Protein AF-A0A662USF0-F1 (afdb_monomer_lite)

Foldseek 3Di:
DPPPPVPDPVLVVVLVVLLVVLLVVVVVVVPPDQQDLVNLLVLLVLLLVLLVVCVVCVVPDNSNSPSSSSNVNSVVSNLSNVLVVVCVVVVNPPSVVSVVVVVVVVVVVVVVLVVCCVVPNDVVVSVVSVVVSVVSVVVSVVD

Radius of gyration: 16.31 Å; chains: 1; bounding box: 42×26×44 Å

pLDDT: mean 80.82, std 11.86, range [32.41, 93.75]

Sequence (143 aa):
MMNNVRLGMETIMWIYGLAKLVTTLLLSSVFAGTPSKGYFGLALAIRLLSSMALYTFFDQAFLPVLLLALTLYSNTLVDIALYNLYIEVTYGYGAGYYSLVNEFSGFMGSLTSGLIYLFFGVPAILVLIVLSTMVFVLLAKNL

Structure (mmCIF, N/CA/C/O backbone):
data_AF-A0A662USF0-F1
#
_entry.id   AF-A0A662USF0-F1
#
loop_
_atom_site.group_PDB
_atom_site.id
_atom_site.type_symbol
_atom_site.label_atom_id
_atom_site.label_alt_id
_atom_site.label_comp_id
_atom_site.label_asym_id
_atom_site.label_entity_id
_atom_site.label_seq_id
_atom_site.pdbx_PDB_ins_code
_atom_site.Cartn_x
_atom_site.Cartn_y
_atom_site.Cartn_z
_atom_site.occupancy
_atom_site.B_iso_or_equiv
_atom_site.auth_seq_id
_atom_site.auth_comp_id
_atom_site.auth_asym_id
_atom_site.auth_atom_id
_atom_site.pdbx_PDB_model_num
ATOM 1 N N . MET A 1 1 ? 13.368 -14.291 -21.159 1.00 32.41 1 MET A N 1
ATOM 2 C CA . MET A 1 1 ? 14.118 -13.046 -21.420 1.00 32.41 1 MET A CA 1
ATOM 3 C C . MET A 1 1 ? 13.336 -11.909 -20.787 1.00 32.41 1 MET A C 1
ATOM 5 O O . MET A 1 1 ? 12.306 -11.545 -21.332 1.00 32.41 1 MET A O 1
ATOM 9 N N . MET A 1 2 ? 13.743 -11.418 -19.611 1.00 35.66 2 MET A N 1
ATOM 10 C CA . MET A 1 2 ? 13.238 -10.130 -19.121 1.00 35.66 2 MET A CA 1
ATOM 11 C C . MET A 1 2 ? 13.931 -9.064 -19.962 1.00 35.66 2 MET A C 1
ATOM 13 O O . MET A 1 2 ? 15.151 -8.912 -19.875 1.00 35.66 2 MET A O 1
ATOM 17 N N . ASN A 1 3 ? 13.181 -8.403 -20.841 1.00 36.50 3 ASN A N 1
ATOM 18 C CA . ASN A 1 3 ? 13.674 -7.192 -21.474 1.00 36.50 3 ASN A CA 1
ATOM 19 C C . ASN A 1 3 ? 13.889 -6.188 -20.346 1.00 36.50 3 ASN A C 1
ATOM 21 O O . ASN A 1 3 ? 12.949 -5.795 -19.670 1.00 36.50 3 ASN A O 1
ATOM 25 N N . ASN A 1 4 ? 15.140 -5.801 -20.111 1.00 42.66 4 ASN A N 1
ATOM 26 C CA . ASN A 1 4 ? 15.448 -4.675 -19.245 1.00 42.66 4 ASN A CA 1
ATOM 27 C C . ASN A 1 4 ? 15.007 -3.399 -19.970 1.00 42.66 4 ASN A C 1
ATOM 29 O O . ASN A 1 4 ? 15.840 -2.669 -20.511 1.00 42.66 4 ASN A O 1
ATOM 33 N N . VAL A 1 5 ? 13.700 -3.133 -20.016 1.00 49.25 5 VAL A N 1
ATOM 34 C CA . VAL A 1 5 ? 13.204 -1.804 -20.346 1.00 49.25 5 VAL A CA 1
ATOM 35 C C . VAL A 1 5 ? 13.601 -0.931 -19.163 1.00 49.25 5 VAL A C 1
ATOM 37 O O . VAL A 1 5 ? 12.940 -0.886 -18.129 1.00 49.25 5 VAL A O 1
ATOM 40 N N . ARG A 1 6 ? 14.755 -0.268 -19.279 1.00 58.72 6 ARG A N 1
ATOM 41 C CA . ARG A 1 6 ? 15.126 0.817 -18.371 1.00 58.72 6 ARG A CA 1
ATOM 42 C C . ARG A 1 6 ? 14.172 1.973 -18.656 1.00 58.72 6 ARG A C 1
ATOM 44 O O . ARG A 1 6 ? 14.498 2.860 -19.439 1.00 58.72 6 ARG A O 1
ATOM 51 N N . LEU A 1 7 ? 12.972 1.919 -18.079 1.00 67.56 7 LEU A N 1
ATOM 52 C CA . LEU A 1 7 ? 12.064 3.057 -18.079 1.00 67.56 7 LEU A CA 1
ATOM 53 C C . LEU A 1 7 ? 12.814 4.253 -17.491 1.00 67.56 7 LEU A C 1
ATOM 55 O O . LEU A 1 7 ? 13.491 4.134 -16.466 1.00 67.56 7 LEU A O 1
ATOM 59 N N . GLY A 1 8 ? 12.719 5.396 -18.165 1.00 75.50 8 GLY A N 1
ATOM 60 C CA . GLY A 1 8 ? 13.284 6.634 -17.650 1.00 75.50 8 GLY A CA 1
ATOM 61 C C . GLY A 1 8 ? 12.657 6.982 -16.300 1.00 75.50 8 GLY A C 1
ATOM 62 O O . GLY A 1 8 ? 11.481 6.701 -16.061 1.00 75.50 8 GLY A O 1
ATOM 63 N N . MET A 1 9 ? 13.436 7.629 -15.429 1.00 77.19 9 MET A N 1
ATOM 64 C CA . MET A 1 9 ? 12.971 8.137 -14.129 1.00 77.19 9 ME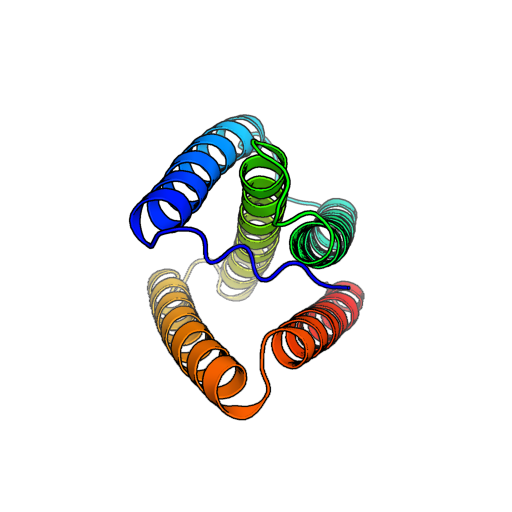T A CA 1
ATOM 65 C C . MET A 1 9 ? 11.659 8.928 -14.272 1.00 77.19 9 MET A C 1
ATOM 67 O O . MET A 1 9 ? 10.739 8.765 -13.477 1.00 77.19 9 MET A O 1
ATOM 71 N N . GLU A 1 10 ? 11.550 9.737 -15.328 1.00 82.94 10 GLU A N 1
ATOM 72 C CA . GLU A 1 10 ? 10.351 10.511 -15.657 1.00 82.94 10 GLU A 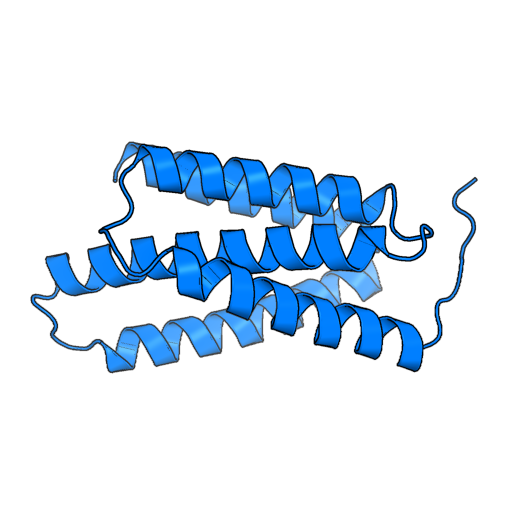CA 1
ATOM 73 C C . GLU A 1 10 ? 9.122 9.623 -15.871 1.00 82.94 10 GLU A C 1
ATOM 75 O O . GLU A 1 10 ? 8.072 9.874 -15.286 1.00 82.94 10 GLU A O 1
ATOM 80 N N . THR A 1 11 ? 9.244 8.548 -16.654 1.00 82.94 11 THR A N 1
ATOM 81 C CA . THR A 1 11 ? 8.141 7.610 -16.907 1.00 82.94 11 THR A CA 1
ATOM 82 C C . THR A 1 11 ? 7.690 6.921 -15.622 1.00 82.94 11 THR A C 1
ATOM 84 O O . THR A 1 11 ? 6.491 6.784 -15.389 1.00 82.94 11 THR A O 1
ATOM 87 N N . ILE A 1 12 ? 8.630 6.539 -14.753 1.00 82.31 12 ILE A N 1
ATOM 88 C CA . ILE A 1 12 ? 8.319 5.930 -13.452 1.00 82.31 12 ILE A CA 1
ATOM 89 C C . ILE A 1 12 ? 7.555 6.921 -12.564 1.00 82.31 12 ILE A C 1
ATOM 91 O O . ILE A 1 12 ? 6.546 6.556 -11.957 1.00 82.31 12 ILE A O 1
ATOM 95 N N . MET A 1 13 ? 7.991 8.184 -12.521 1.00 85.00 13 MET A N 1
ATOM 96 C CA . MET A 1 13 ? 7.302 9.237 -11.769 1.00 85.00 13 MET A CA 1
ATOM 97 C C . MET A 1 13 ? 5.891 9.499 -12.308 1.00 85.00 13 MET A C 1
ATOM 99 O O . MET A 1 13 ? 4.960 9.645 -11.516 1.00 85.00 13 MET A O 1
ATOM 103 N N . TRP A 1 14 ? 5.706 9.485 -13.630 1.00 89.19 14 TRP A N 1
ATOM 104 C CA . TRP A 1 14 ? 4.387 9.597 -14.255 1.00 89.19 14 TRP A CA 1
ATOM 105 C C . TRP A 1 14 ? 3.469 8.431 -13.899 1.00 89.19 14 TRP A C 1
ATOM 107 O O . TRP A 1 14 ? 2.327 8.661 -13.499 1.00 89.19 14 TRP A O 1
ATOM 117 N N . ILE A 1 15 ? 3.964 7.192 -13.991 1.00 88.88 15 ILE A N 1
ATOM 118 C CA . ILE A 1 15 ? 3.197 5.997 -13.618 1.00 88.88 15 ILE A CA 1
ATOM 119 C C . ILE A 1 15 ? 2.744 6.100 -12.160 1.00 88.88 15 ILE A C 1
ATOM 121 O O . ILE A 1 15 ? 1.569 5.892 -11.861 1.00 88.88 15 ILE A O 1
ATOM 125 N N . TYR A 1 16 ? 3.656 6.475 -11.263 1.00 88.69 16 TYR A N 1
ATOM 126 C CA . TYR A 1 16 ? 3.361 6.637 -9.843 1.00 88.69 16 TYR A CA 1
ATOM 127 C C . TYR A 1 16 ? 2.343 7.757 -9.574 1.00 88.69 16 TYR A C 1
ATOM 129 O O . TYR A 1 16 ? 1.394 7.560 -8.813 1.00 88.69 16 TYR A O 1
ATOM 137 N N . GLY A 1 17 ? 2.507 8.919 -10.213 1.00 89.81 17 GLY A N 1
ATOM 138 C CA . GLY A 1 17 ? 1.598 10.057 -10.071 1.00 89.81 17 GLY A CA 1
ATOM 139 C C . GLY A 1 17 ? 0.182 9.749 -10.561 1.00 89.81 17 GLY A C 1
ATOM 140 O O . GLY A 1 17 ? -0.787 9.992 -9.842 1.00 89.81 17 GLY A O 1
ATOM 141 N N . LEU A 1 18 ? 0.055 9.148 -11.748 1.00 93.38 18 LEU A N 1
ATOM 142 C CA . LEU A 1 18 ? -1.238 8.734 -12.298 1.00 93.38 18 LEU A CA 1
ATOM 143 C C . LEU A 1 18 ? -1.889 7.641 -11.450 1.00 93.38 18 LEU A C 1
ATOM 145 O O . LEU A 1 18 ? -3.089 7.707 -11.193 1.00 93.38 18 LEU A O 1
ATOM 149 N N . ALA A 1 19 ? -1.109 6.672 -10.965 1.00 92.69 19 ALA A N 1
ATOM 150 C CA . ALA A 1 19 ? -1.626 5.623 -10.097 1.00 92.69 19 ALA A CA 1
ATOM 151 C C . ALA A 1 19 ? -2.225 6.211 -8.815 1.00 92.69 19 ALA A C 1
ATOM 153 O O . ALA A 1 19 ? -3.331 5.834 -8.442 1.00 92.69 19 ALA A O 1
ATOM 154 N N . LYS A 1 20 ? -1.556 7.192 -8.189 1.00 91.94 20 LYS A N 1
ATOM 155 C CA . LYS A 1 20 ? -2.103 7.909 -7.027 1.00 91.94 20 LYS A CA 1
ATOM 156 C C . LYS A 1 20 ? -3.427 8.601 -7.332 1.00 91.94 20 LYS A C 1
ATOM 158 O O . LYS A 1 20 ? -4.356 8.467 -6.542 1.00 91.94 20 LYS A O 1
ATOM 163 N N . LEU A 1 21 ? -3.532 9.301 -8.463 1.00 93.75 21 LEU A N 1
ATOM 164 C CA . LEU A 1 21 ? -4.783 9.953 -8.867 1.00 93.75 21 LEU A CA 1
ATOM 165 C C . LEU A 1 21 ? -5.917 8.936 -9.026 1.00 93.75 21 LEU A C 1
ATOM 167 O O . LEU A 1 21 ? -7.002 9.135 -8.483 1.00 93.75 21 LEU A O 1
ATOM 171 N N . VAL A 1 22 ? -5.654 7.822 -9.714 1.00 92.94 22 VAL A N 1
ATOM 172 C CA . VAL A 1 22 ? -6.631 6.737 -9.874 1.00 92.94 22 VAL A CA 1
ATOM 173 C C . VAL A 1 22 ? -7.021 6.158 -8.513 1.00 92.94 22 VAL A C 1
ATOM 175 O O . VAL A 1 22 ? -8.205 5.988 -8.249 1.00 92.94 22 VAL A O 1
ATOM 178 N N . THR A 1 23 ? -6.066 5.919 -7.612 1.00 91.75 23 THR A N 1
ATOM 179 C CA . THR A 1 23 ? -6.354 5.452 -6.249 1.00 91.75 23 THR A CA 1
ATOM 180 C C . THR A 1 23 ? -7.256 6.418 -5.486 1.00 91.75 23 THR A C 1
ATOM 182 O O . THR A 1 23 ? -8.225 5.975 -4.876 1.00 91.75 23 THR A O 1
ATOM 185 N N . THR A 1 24 ? -6.993 7.726 -5.533 1.00 89.00 24 THR A N 1
ATOM 186 C CA . THR A 1 24 ? -7.846 8.733 -4.882 1.00 89.00 24 THR A CA 1
ATOM 187 C C . THR A 1 24 ? -9.270 8.716 -5.442 1.00 89.00 24 THR A C 1
ATOM 189 O O . THR A 1 24 ? -10.228 8.790 -4.673 1.00 89.00 24 THR A O 1
ATOM 192 N N . LEU A 1 25 ? -9.423 8.560 -6.761 1.00 90.12 25 LEU A N 1
ATOM 193 C CA . LEU A 1 25 ? -10.732 8.419 -7.405 1.00 90.12 25 LEU A CA 1
ATOM 194 C C . LEU A 1 25 ? -11.448 7.124 -7.002 1.00 90.12 25 LEU A C 1
ATOM 196 O O . LEU A 1 25 ? -12.656 7.137 -6.803 1.00 90.12 25 LEU A O 1
ATOM 200 N N . LEU A 1 26 ? -10.726 6.012 -6.851 1.00 87.38 26 LEU A N 1
ATOM 201 C CA . LEU A 1 26 ? -11.311 4.761 -6.366 1.00 87.3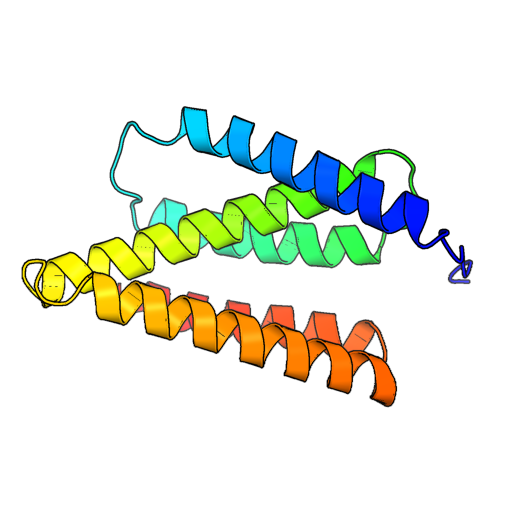8 26 LEU A CA 1
ATOM 202 C C . LEU A 1 26 ? -11.778 4.904 -4.912 1.00 87.38 26 LEU A C 1
ATOM 204 O O . LEU A 1 26 ? -12.889 4.497 -4.581 1.00 87.38 26 LEU A O 1
ATOM 208 N N . LEU A 1 27 ? -10.970 5.529 -4.053 1.00 85.25 27 LEU A N 1
ATOM 209 C CA . LEU A 1 27 ? -11.293 5.721 -2.636 1.00 85.25 27 LEU A CA 1
ATOM 210 C C . LEU A 1 27 ? -12.498 6.637 -2.409 1.00 85.25 27 LEU A C 1
ATOM 212 O O . LEU A 1 27 ? -13.251 6.403 -1.467 1.00 85.25 27 LEU A O 1
ATOM 216 N N . SER A 1 28 ? -12.728 7.637 -3.267 1.00 80.19 28 SER A N 1
ATOM 217 C CA . SER A 1 28 ? -13.890 8.529 -3.130 1.00 80.19 28 SER A CA 1
ATOM 218 C C . SER A 1 28 ? -15.228 7.780 -3.212 1.00 80.19 28 SER A C 1
ATOM 220 O O . SER A 1 28 ? -16.205 8.207 -2.602 1.00 80.19 28 SER A O 1
ATOM 222 N N . SER A 1 29 ? -15.259 6.624 -3.886 1.00 71.62 29 SER A N 1
ATOM 223 C CA . SER A 1 29 ? -16.445 5.767 -3.993 1.00 71.62 29 SER A CA 1
ATOM 224 C C . SER A 1 29 ? -16.708 4.875 -2.767 1.00 71.62 29 SER A C 1
ATOM 226 O O . SER A 1 29 ? -17.793 4.311 -2.646 1.00 71.62 29 SER A O 1
ATOM 228 N N . VAL A 1 30 ? -15.748 4.751 -1.841 1.00 67.62 30 VAL A N 1
ATOM 229 C CA . VAL A 1 30 ? -15.789 3.790 -0.717 1.00 67.62 30 VAL A CA 1
ATOM 230 C C . VAL A 1 30 ? -16.309 4.408 0.588 1.00 67.62 30 VAL A C 1
ATOM 232 O O . VAL A 1 30 ? -16.663 3.683 1.513 1.00 67.62 30 VAL A O 1
ATOM 235 N N . PHE A 1 31 ? -16.434 5.736 0.671 1.00 56.66 31 PHE A N 1
ATOM 236 C CA . PHE A 1 31 ? -16.749 6.481 1.903 1.00 56.66 31 PHE A CA 1
ATOM 237 C C . PHE A 1 31 ? -18.150 6.249 2.521 1.00 56.66 31 PHE A C 1
ATOM 239 O O . PHE A 1 31 ? -18.553 6.991 3.413 1.00 56.66 31 PHE A O 1
ATOM 246 N N . ALA A 1 32 ? -18.896 5.221 2.108 1.00 49.94 32 ALA A N 1
ATOM 247 C CA . ALA A 1 32 ? -20.253 4.952 2.586 1.00 49.94 32 ALA A CA 1
ATOM 248 C C . ALA A 1 32 ? -20.379 3.834 3.647 1.00 49.94 32 ALA A C 1
ATOM 250 O O . ALA A 1 32 ? -21.489 3.598 4.120 1.00 49.94 32 ALA A O 1
ATOM 251 N N . GLY A 1 33 ? -19.305 3.144 4.059 1.00 53.50 33 GLY A N 1
ATOM 252 C CA . GLY A 1 33 ? -19.442 2.074 5.060 1.00 53.50 33 GLY A CA 1
ATOM 253 C C . GLY A 1 33 ? -18.150 1.601 5.724 1.00 53.50 33 GLY A C 1
ATOM 254 O O . GLY A 1 33 ? -17.065 1.683 5.153 1.00 53.50 33 GLY A O 1
ATOM 255 N N . THR A 1 34 ? -18.281 1.084 6.947 1.00 57.50 34 THR A N 1
ATOM 256 C CA . THR A 1 34 ? -17.206 0.429 7.700 1.00 57.50 34 THR A CA 1
ATOM 257 C C . THR A 1 34 ? -16.759 -0.855 6.983 1.00 57.50 34 THR A C 1
ATOM 259 O O . THR A 1 34 ? -17.601 -1.700 6.664 1.00 57.50 34 THR A O 1
ATOM 262 N N . PRO A 1 35 ? -15.454 -1.040 6.708 1.00 61.44 35 PRO A N 1
ATOM 263 C CA . PRO A 1 35 ? -14.971 -2.221 6.001 1.00 61.44 35 PRO A CA 1
ATOM 264 C C . PRO A 1 35 ? -15.204 -3.489 6.837 1.00 61.44 35 PRO A C 1
ATOM 266 O O . PRO A 1 35 ? -14.680 -3.625 7.939 1.00 61.44 35 PRO A O 1
ATOM 269 N N . SER A 1 36 ? -15.995 -4.429 6.310 1.00 66.88 36 SER A N 1
ATOM 270 C CA . SER A 1 36 ? -16.223 -5.734 6.948 1.00 66.88 36 SER A CA 1
ATOM 271 C C . SER A 1 36 ? -15.006 -6.661 6.792 1.00 66.88 36 SER A C 1
ATOM 273 O O . SER A 1 36 ? -14.166 -6.457 5.912 1.00 66.88 36 SER A O 1
ATOM 275 N N . LYS A 1 37 ? -14.928 -7.743 7.586 1.00 68.00 37 LYS A N 1
ATOM 276 C CA . LYS A 1 37 ? -13.851 -8.759 7.495 1.00 68.00 37 LYS A CA 1
ATOM 277 C C . LYS A 1 37 ? -13.634 -9.286 6.068 1.00 68.00 37 LYS A C 1
ATOM 279 O O . LYS A 1 37 ? -12.503 -9.542 5.657 1.00 68.00 37 LYS A O 1
ATOM 284 N N . GLY A 1 38 ? -14.713 -9.404 5.288 1.00 69.88 38 GLY A N 1
ATOM 285 C CA . GLY A 1 38 ? -14.657 -9.814 3.883 1.00 69.88 38 GLY A CA 1
ATOM 286 C C . GLY A 1 38 ? -13.939 -8.799 2.988 1.00 69.88 38 GLY A C 1
ATOM 287 O O . GLY A 1 38 ? -13.143 -9.196 2.139 1.00 69.88 38 GLY A O 1
ATOM 288 N N . TYR A 1 39 ? -14.144 -7.497 3.218 1.00 75.44 39 TYR A N 1
ATOM 289 C CA . TYR A 1 39 ? -13.431 -6.436 2.497 1.00 75.44 39 TYR A CA 1
ATOM 290 C C . TYR A 1 39 ? -11.937 -6.434 2.818 1.00 75.44 39 TYR A C 1
ATOM 292 O O . TYR A 1 39 ? -11.130 -6.212 1.919 1.00 75.44 39 TYR A O 1
ATOM 300 N N . PHE A 1 40 ? -11.558 -6.741 4.062 1.00 78.06 40 PHE A N 1
ATOM 301 C CA . PHE A 1 40 ? -10.152 -6.856 4.449 1.00 78.06 40 PHE A CA 1
ATOM 302 C C . PHE A 1 40 ? -9.451 -8.011 3.718 1.00 78.06 40 PHE A C 1
ATOM 304 O O . PHE A 1 40 ? -8.401 -7.818 3.107 1.00 78.06 40 PHE A O 1
ATOM 311 N N . GLY A 1 41 ? -10.064 -9.201 3.702 1.00 80.06 41 GLY A N 1
ATOM 312 C CA . GLY A 1 41 ? -9.535 -10.353 2.966 1.00 80.06 41 GLY A CA 1
ATOM 313 C C . GLY A 1 41 ? -9.426 -10.102 1.457 1.00 80.06 41 GLY A C 1
ATOM 314 O O . GLY A 1 41 ? -8.407 -10.427 0.847 1.00 80.06 41 GLY A O 1
ATOM 315 N N . LEU A 1 42 ? -10.440 -9.464 0.861 1.00 82.50 42 LEU A N 1
ATOM 316 C CA . LEU A 1 42 ? -10.417 -9.069 -0.550 1.00 82.50 42 LEU A CA 1
ATOM 317 C C . LEU A 1 42 ? -9.328 -8.032 -0.844 1.00 82.50 42 LEU A C 1
ATOM 319 O O . LEU A 1 42 ? -8.630 -8.169 -1.846 1.00 82.50 42 LEU A O 1
ATOM 323 N N . ALA A 1 43 ? -9.132 -7.037 0.024 1.00 85.88 43 ALA A N 1
ATOM 324 C CA . ALA A 1 43 ? -8.065 -6.052 -0.133 1.00 85.88 43 ALA A CA 1
ATOM 325 C C . ALA A 1 43 ? -6.684 -6.726 -0.130 1.00 85.88 43 ALA A C 1
ATOM 327 O O . ALA A 1 43 ? -5.871 -6.458 -1.012 1.00 85.88 43 ALA A O 1
ATOM 328 N N . LEU A 1 44 ? -6.437 -7.667 0.785 1.00 86.38 44 LEU A N 1
ATOM 329 C CA . LEU A 1 44 ? -5.182 -8.426 0.819 1.00 86.38 44 LEU A CA 1
ATOM 330 C C . LEU A 1 44 ? -4.969 -9.276 -0.441 1.00 86.38 44 LEU A C 1
ATOM 332 O O . LEU A 1 44 ? -3.856 -9.324 -0.967 1.00 86.38 44 LEU A O 1
ATOM 336 N N . ALA A 1 45 ? -6.024 -9.913 -0.954 1.00 86.69 45 ALA A N 1
ATOM 337 C CA . ALA A 1 45 ? -5.952 -10.674 -2.198 1.00 86.69 45 ALA A CA 1
ATOM 338 C C . ALA A 1 45 ? -5.645 -9.768 -3.402 1.00 86.69 45 ALA A C 1
ATOM 340 O O . ALA A 1 45 ? -4.749 -10.079 -4.187 1.00 86.69 45 ALA A O 1
ATOM 341 N N . ILE A 1 46 ? -6.338 -8.627 -3.516 1.00 89.88 46 ILE A N 1
ATOM 342 C CA . ILE A 1 46 ? -6.106 -7.634 -4.573 1.00 89.88 46 ILE A CA 1
ATOM 343 C C . ILE A 1 46 ? -4.665 -7.141 -4.516 1.00 89.88 46 ILE A C 1
ATOM 345 O O . ILE A 1 46 ? -3.993 -7.192 -5.539 1.00 89.88 46 ILE A O 1
ATOM 349 N N . ARG A 1 47 ? -4.171 -6.758 -3.330 1.00 88.56 47 ARG A N 1
ATOM 350 C CA . ARG A 1 47 ? -2.789 -6.307 -3.112 1.00 88.56 47 ARG A CA 1
ATOM 351 C C . ARG A 1 47 ? -1.773 -7.303 -3.660 1.00 88.56 47 ARG A C 1
ATOM 353 O O . ARG A 1 47 ? -0.840 -6.920 -4.359 1.00 88.56 47 ARG A O 1
ATOM 360 N N . LEU A 1 48 ? -1.934 -8.580 -3.315 1.00 87.44 48 LEU A N 1
ATOM 361 C CA . LEU A 1 48 ? -0.982 -9.623 -3.678 1.00 87.44 48 LEU A CA 1
ATOM 362 C C . LEU A 1 48 ? -1.014 -9.897 -5.184 1.00 87.44 48 LEU A C 1
ATOM 364 O O . LEU A 1 48 ? 0.034 -9.896 -5.831 1.00 87.44 48 LEU A O 1
ATOM 368 N N . LEU A 1 49 ? -2.212 -10.056 -5.752 1.00 90.31 49 LEU A N 1
ATOM 369 C CA . LEU A 1 49 ? -2.391 -10.295 -7.183 1.00 90.31 49 LEU A CA 1
ATOM 370 C C . LEU A 1 49 ? -1.899 -9.113 -8.024 1.00 90.31 49 LEU A C 1
ATOM 372 O O . LEU A 1 49 ? -1.181 -9.324 -9.000 1.00 90.31 49 LEU A O 1
ATOM 376 N N . SER A 1 50 ? -2.228 -7.876 -7.640 1.00 90.88 50 SER A N 1
ATOM 377 C CA . SER A 1 50 ? -1.820 -6.682 -8.380 1.00 90.88 50 SER A CA 1
ATOM 378 C C . SER A 1 50 ? -0.311 -6.461 -8.307 1.00 90.88 50 SER A C 1
ATOM 380 O O . SER A 1 50 ? 0.300 -6.163 -9.329 1.00 90.88 50 SER A O 1
ATOM 382 N N . SER A 1 51 ? 0.325 -6.692 -7.154 1.00 85.75 51 SER A N 1
ATOM 383 C CA . SER A 1 51 ? 1.784 -6.603 -7.016 1.00 85.75 51 SER A CA 1
ATOM 384 C C . SER A 1 51 ? 2.536 -7.670 -7.820 1.00 85.75 51 SER A C 1
ATOM 386 O O . SER A 1 51 ? 3.552 -7.359 -8.441 1.00 85.75 51 SER A O 1
ATOM 388 N N . MET A 1 52 ? 2.044 -8.914 -7.862 1.00 85.25 52 MET A N 1
ATOM 389 C CA . MET A 1 52 ? 2.644 -9.974 -8.688 1.00 85.25 52 MET A CA 1
ATOM 390 C C . MET A 1 52 ? 2.444 -9.719 -10.187 1.00 85.25 52 MET A C 1
ATOM 392 O O . MET A 1 52 ? 3.365 -9.899 -10.990 1.00 85.25 52 MET A O 1
ATOM 396 N N . ALA A 1 53 ? 1.251 -9.260 -10.572 1.00 87.56 53 ALA A N 1
ATOM 397 C CA . ALA A 1 53 ? 0.959 -8.878 -11.946 1.00 87.56 53 ALA A CA 1
ATOM 398 C C . ALA A 1 53 ? 1.823 -7.687 -12.381 1.00 87.56 53 ALA A C 1
ATOM 400 O O . ALA A 1 53 ? 2.319 -7.681 -13.503 1.00 87.56 53 ALA A O 1
ATOM 401 N N . LEU A 1 54 ? 2.066 -6.715 -11.494 1.00 85.19 54 LEU A N 1
ATOM 402 C CA . LEU A 1 54 ? 2.871 -5.534 -11.807 1.00 85.19 54 LEU A CA 1
ATOM 403 C C . LEU A 1 54 ? 4.307 -5.913 -12.153 1.00 85.19 54 LEU A C 1
ATOM 405 O O . LEU A 1 54 ? 4.857 -5.358 -13.093 1.00 85.19 54 LEU A O 1
ATOM 409 N N . TYR A 1 55 ? 4.885 -6.892 -11.458 1.00 82.00 55 TYR A N 1
ATOM 410 C CA . TYR A 1 55 ? 6.196 -7.430 -11.819 1.00 82.00 55 TYR A CA 1
ATOM 411 C C . TYR A 1 55 ? 6.209 -8.081 -13.206 1.00 82.00 55 TYR A C 1
ATOM 413 O O . TYR A 1 55 ? 7.158 -7.912 -13.965 1.00 82.00 55 TYR A O 1
ATOM 421 N N . THR A 1 56 ? 5.151 -8.820 -13.538 1.00 83.31 56 THR A N 1
ATOM 422 C CA . THR A 1 56 ? 5.070 -9.583 -14.791 1.00 83.31 56 THR A CA 1
ATOM 423 C C . THR A 1 56 ? 4.791 -8.686 -15.997 1.00 83.31 56 THR A C 1
ATOM 425 O O . THR A 1 56 ? 5.294 -8.934 -17.090 1.00 83.31 56 THR A O 1
ATOM 428 N N . PHE A 1 57 ? 3.989 -7.640 -15.805 1.00 84.38 57 PHE A N 1
ATOM 429 C CA . PHE A 1 57 ? 3.487 -6.780 -16.873 1.00 84.38 57 PHE A CA 1
ATOM 430 C C . PHE A 1 57 ? 4.025 -5.346 -16.802 1.00 84.38 57 PHE A C 1
ATOM 432 O O . PHE A 1 57 ? 3.416 -4.434 -17.361 1.00 84.38 57 PHE A O 1
ATOM 439 N N . PHE A 1 58 ? 5.162 -5.141 -16.128 1.00 79.12 58 PHE A N 1
ATOM 440 C CA . PHE A 1 58 ? 5.759 -3.818 -15.925 1.00 79.12 58 PHE A CA 1
ATOM 441 C C . PHE A 1 58 ? 6.082 -3.091 -17.238 1.00 79.12 58 PHE A C 1
ATOM 443 O O . PHE A 1 58 ? 5.975 -1.871 -17.315 1.00 79.12 58 PHE A O 1
ATOM 450 N N . ASP A 1 59 ? 6.425 -3.848 -18.280 1.00 75.50 59 ASP A N 1
ATOM 451 C CA . ASP A 1 59 ? 6.821 -3.308 -19.584 1.00 75.50 59 ASP A CA 1
ATOM 452 C C . ASP A 1 59 ? 5.625 -2.930 -20.479 1.00 75.50 59 ASP A C 1
ATOM 454 O O . ASP A 1 59 ? 5.805 -2.449 -21.599 1.00 75.50 59 ASP A O 1
ATOM 458 N N . GLN A 1 60 ? 4.389 -3.167 -20.028 1.00 78.62 60 GLN A N 1
ATOM 459 C CA . GLN A 1 60 ? 3.188 -2.803 -20.779 1.00 78.62 60 GLN A CA 1
ATOM 460 C C . GLN A 1 60 ? 2.806 -1.343 -20.513 1.00 78.62 60 GLN A C 1
ATOM 462 O O . GLN A 1 60 ? 2.985 -0.848 -19.413 1.00 78.62 60 GLN A O 1
ATOM 467 N N . ALA A 1 61 ? 2.239 -0.651 -21.504 1.00 76.12 61 ALA A N 1
ATOM 468 C CA . ALA A 1 61 ? 2.038 0.803 -21.464 1.00 76.12 61 ALA A CA 1
ATOM 469 C C . ALA A 1 61 ? 1.282 1.326 -20.219 1.00 76.12 61 ALA A C 1
ATOM 471 O O . ALA A 1 61 ? 1.876 1.896 -19.309 1.00 76.12 61 ALA A O 1
ATOM 472 N N . PHE A 1 62 ? -0.044 1.167 -20.183 1.00 81.88 62 PHE A N 1
ATOM 473 C CA . PHE A 1 62 ? -0.893 1.735 -19.122 1.00 81.88 62 PHE A CA 1
ATOM 474 C C . PHE A 1 62 ? -1.182 0.759 -17.977 1.00 81.88 62 PHE A C 1
ATOM 476 O O . PHE A 1 62 ? -1.664 1.162 -16.919 1.00 81.88 62 PHE A O 1
ATOM 483 N N . LEU A 1 63 ? -0.891 -0.527 -18.164 1.00 88.19 63 LEU A N 1
ATOM 484 C CA . LEU A 1 63 ? -1.226 -1.562 -17.191 1.00 88.19 63 LEU A CA 1
ATOM 485 C C . LEU A 1 63 ? -0.511 -1.394 -15.829 1.00 88.19 63 LEU A C 1
ATOM 487 O O . LEU A 1 63 ? -1.179 -1.569 -14.809 1.00 88.19 63 LEU A O 1
ATOM 491 N N . PRO A 1 64 ? 0.771 -0.977 -15.752 1.00 87.94 64 PRO A N 1
ATOM 492 C CA . PRO A 1 64 ? 1.449 -0.711 -14.483 1.00 87.94 64 PRO A CA 1
ATOM 493 C C . PRO A 1 64 ? 0.764 0.373 -13.656 1.00 87.94 64 PRO A C 1
ATOM 495 O O . PRO A 1 64 ? 0.726 0.258 -12.437 1.00 87.94 64 PRO A O 1
ATOM 498 N N . VAL A 1 65 ? 0.177 1.392 -14.298 1.00 90.75 65 VAL A N 1
ATOM 499 C CA . VAL A 1 65 ? -0.583 2.449 -13.607 1.00 90.75 65 VAL A CA 1
ATOM 500 C C . VAL A 1 65 ? -1.769 1.840 -12.873 1.00 90.75 65 VAL A C 1
ATOM 502 O O . VAL A 1 65 ? -1.975 2.102 -11.693 1.00 90.75 65 VAL A O 1
ATOM 505 N N . LEU A 1 66 ? -2.533 1.001 -13.570 1.00 91.81 66 LEU A N 1
ATOM 506 C CA . LEU A 1 66 ? -3.758 0.403 -13.052 1.00 91.81 66 LEU A CA 1
ATOM 507 C C . LEU A 1 66 ? -3.446 -0.621 -11.950 1.00 91.81 66 LEU A C 1
ATOM 509 O O . LEU A 1 66 ? -4.060 -0.598 -10.886 1.00 91.81 66 LEU A O 1
ATOM 513 N N . LEU A 1 67 ? -2.431 -1.462 -12.159 1.00 91.94 67 LEU A N 1
ATOM 514 C CA . LEU A 1 67 ? -1.975 -2.433 -11.163 1.00 91.94 67 LEU A CA 1
ATOM 515 C C . LEU A 1 67 ? -1.402 -1.748 -9.917 1.00 91.94 67 LEU A C 1
ATOM 517 O O . LEU A 1 67 ? -1.731 -2.142 -8.799 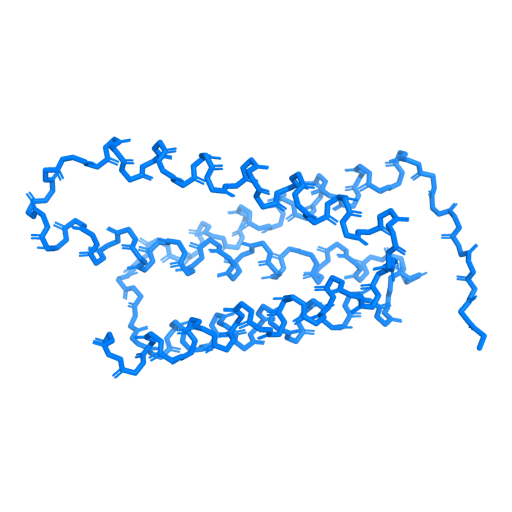1.00 91.94 67 LEU A O 1
ATOM 521 N N . LEU A 1 68 ? -0.610 -0.687 -10.092 1.00 91.00 68 LEU A N 1
ATOM 522 C CA . LEU A 1 68 ? -0.092 0.102 -8.979 1.00 91.00 68 LEU A CA 1
ATOM 523 C C . LEU A 1 68 ? -1.224 0.809 -8.232 1.00 91.00 68 LEU A C 1
ATOM 525 O O . LEU A 1 68 ? -1.224 0.815 -7.003 1.00 91.00 68 LEU A O 1
ATOM 529 N N . ALA A 1 69 ? -2.210 1.353 -8.949 1.00 92.56 69 ALA A N 1
ATOM 530 C CA . ALA A 1 69 ? -3.370 1.995 -8.345 1.00 92.56 69 ALA A CA 1
ATOM 531 C C . ALA A 1 69 ? -4.179 1.016 -7.485 1.00 92.56 69 ALA A C 1
ATOM 533 O O . ALA A 1 69 ? -4.595 1.379 -6.385 1.00 92.56 69 ALA A O 1
ATOM 534 N N . LEU A 1 70 ? -4.354 -0.230 -7.941 1.00 92.25 70 LEU A N 1
ATOM 535 C CA . LEU A 1 70 ? -4.997 -1.300 -7.171 1.00 92.25 70 LEU A CA 1
ATOM 536 C C . LEU A 1 70 ? -4.177 -1.691 -5.935 1.00 92.25 70 LEU A C 1
ATOM 538 O O . LEU A 1 70 ? -4.741 -1.838 -4.849 1.00 92.25 70 LEU A O 1
ATOM 542 N N . THR A 1 71 ? -2.849 -1.796 -6.060 1.00 90.75 71 THR A N 1
ATOM 543 C CA . THR A 1 71 ? -1.970 -2.048 -4.907 1.00 90.75 71 THR A CA 1
ATOM 544 C C . THR A 1 71 ? -2.083 -0.920 -3.877 1.00 90.75 71 THR A C 1
ATOM 546 O O . THR A 1 71 ? -2.277 -1.187 -2.695 1.00 90.75 71 THR A O 1
ATOM 549 N N . LEU A 1 72 ? -2.016 0.343 -4.300 1.00 90.31 72 LEU A N 1
ATOM 550 C CA . LEU A 1 72 ? -2.146 1.493 -3.400 1.00 90.31 72 LEU A CA 1
ATOM 551 C C . LEU A 1 72 ? -3.538 1.560 -2.760 1.00 90.31 72 LEU A C 1
ATOM 553 O O . LEU A 1 72 ? -3.643 1.730 -1.550 1.00 90.31 72 LEU A O 1
ATOM 557 N N . TYR A 1 73 ? -4.590 1.352 -3.550 1.00 89.69 73 TYR A N 1
ATOM 558 C CA . TYR A 1 73 ? -5.972 1.313 -3.080 1.00 89.69 73 TYR A CA 1
ATOM 559 C C . TYR A 1 73 ? -6.174 0.247 -2.001 1.00 89.69 73 TYR A C 1
ATOM 561 O O . TYR A 1 73 ? -6.667 0.541 -0.914 1.00 89.69 73 TYR A O 1
ATOM 569 N N . SER A 1 74 ? -5.727 -0.981 -2.265 1.00 88.81 74 SER A N 1
ATOM 570 C CA . SER A 1 74 ? -5.815 -2.075 -1.297 1.00 88.81 74 SER A CA 1
ATOM 571 C C . SER A 1 74 ? -5.019 -1.805 -0.016 1.00 88.81 74 SER A C 1
ATOM 573 O O . SER A 1 74 ? -5.515 -2.098 1.071 1.00 88.81 74 SER A O 1
ATOM 575 N N . ASN A 1 75 ? -3.836 -1.187 -0.113 1.00 87.06 75 ASN A N 1
ATOM 576 C CA . ASN A 1 75 ? -3.063 -0.769 1.057 1.00 87.06 75 ASN A CA 1
ATOM 577 C C . ASN A 1 75 ? -3.831 0.249 1.907 1.00 87.06 75 ASN A C 1
ATOM 579 O O . ASN A 1 75 ? -3.866 0.109 3.126 1.00 87.06 75 ASN A O 1
ATOM 583 N N . THR A 1 76 ? -4.483 1.233 1.284 1.00 87.56 76 THR A N 1
ATOM 584 C CA . THR A 1 76 ? -5.296 2.212 2.014 1.00 87.56 76 THR A CA 1
ATOM 585 C C . THR A 1 76 ? -6.506 1.566 2.686 1.00 87.56 76 THR A C 1
ATOM 587 O O . THR A 1 76 ? -6.822 1.917 3.816 1.00 87.56 76 THR A O 1
ATOM 590 N N . LEU A 1 77 ? -7.162 0.587 2.054 1.00 85.44 77 LEU A N 1
ATOM 591 C CA . LEU A 1 77 ? -8.265 -0.142 2.695 1.00 85.44 77 LEU A CA 1
ATOM 592 C C . LEU A 1 77 ? -7.813 -0.929 3.933 1.00 85.44 77 LEU A C 1
ATOM 594 O O . LEU A 1 77 ? -8.520 -0.949 4.939 1.00 85.44 77 LEU A O 1
ATOM 598 N N . VAL A 1 78 ? -6.640 -1.566 3.862 1.00 84.25 78 VAL A N 1
ATOM 599 C CA . VAL A 1 78 ? -6.034 -2.266 5.006 1.00 84.25 78 VAL A CA 1
ATOM 600 C C . VAL A 1 78 ? -5.730 -1.279 6.132 1.00 84.25 78 VAL A C 1
ATOM 602 O O . VAL A 1 78 ? -6.062 -1.560 7.281 1.00 84.25 78 VAL A O 1
ATOM 605 N N . ASP A 1 79 ? -5.160 -0.117 5.809 1.00 85.44 79 ASP A N 1
ATOM 606 C CA . ASP A 1 79 ? -4.847 0.918 6.797 1.00 85.44 79 ASP A CA 1
ATOM 607 C C . ASP A 1 79 ? -6.108 1.495 7.458 1.00 85.44 79 ASP A C 1
ATOM 609 O O . ASP A 1 79 ? -6.171 1.596 8.678 1.00 85.44 79 ASP A O 1
ATOM 613 N N . ILE A 1 80 ? -7.167 1.767 6.686 1.00 83.50 80 ILE A N 1
ATOM 614 C CA . ILE A 1 80 ? -8.464 2.206 7.229 1.00 83.50 80 ILE A CA 1
ATOM 615 C C . ILE A 1 80 ? -9.032 1.165 8.203 1.00 83.50 80 ILE A C 1
ATOM 617 O O . ILE A 1 80 ? -9.543 1.527 9.261 1.00 83.50 80 ILE A O 1
ATOM 621 N N . ALA A 1 81 ? -8.952 -0.126 7.872 1.00 82.19 81 ALA A N 1
ATOM 622 C CA . ALA A 1 81 ? -9.442 -1.183 8.754 1.00 82.19 81 ALA A CA 1
ATOM 623 C C . ALA A 1 81 ? -8.655 -1.245 10.076 1.00 82.19 81 ALA A C 1
ATOM 625 O O . ALA A 1 81 ? -9.259 -1.347 11.144 1.00 82.19 81 ALA A O 1
ATOM 626 N N . LEU A 1 82 ? -7.324 -1.138 10.016 1.00 82.81 82 LEU A N 1
ATOM 627 C CA . LEU A 1 82 ? -6.462 -1.121 11.201 1.00 82.81 82 LEU A CA 1
ATOM 628 C C . LEU A 1 82 ? -6.669 0.140 12.049 1.00 82.81 82 LEU A C 1
ATOM 630 O O . LEU A 1 82 ? -6.730 0.050 13.274 1.00 82.81 82 LEU A O 1
ATOM 634 N N . TYR A 1 83 ? -6.837 1.296 11.409 1.00 85.81 83 TYR A N 1
ATOM 635 C CA . TYR A 1 83 ? -7.146 2.555 12.078 1.00 85.81 83 TYR A CA 1
ATOM 636 C C . TYR A 1 83 ? -8.496 2.506 12.800 1.00 85.81 83 TYR A C 1
ATOM 638 O O . TYR A 1 83 ? -8.595 2.917 13.956 1.00 85.81 83 TYR A O 1
ATOM 646 N N . ASN A 1 84 ? -9.527 1.960 12.151 1.00 82.38 84 ASN A N 1
ATOM 647 C CA . ASN A 1 84 ? -10.842 1.798 12.767 1.00 82.38 84 ASN A CA 1
ATOM 648 C C . ASN A 1 84 ? -10.773 0.882 13.994 1.00 82.38 84 ASN A C 1
ATOM 650 O O . ASN A 1 84 ? -11.311 1.243 15.038 1.00 82.38 84 ASN A O 1
ATOM 654 N N . LEU A 1 85 ? -10.054 -0.245 13.901 1.00 82.38 85 LEU A N 1
ATOM 655 C CA . LEU A 1 85 ? -9.827 -1.131 15.046 1.00 82.38 85 LEU A CA 1
ATOM 656 C C . LEU A 1 85 ? -9.099 -0.403 16.181 1.00 82.38 85 LEU A C 1
ATOM 658 O O . LEU A 1 85 ? -9.470 -0.532 17.344 1.00 82.38 85 LEU A O 1
ATOM 662 N N . TYR A 1 86 ? -8.057 0.361 15.848 1.00 85.56 86 TYR A N 1
ATOM 663 C CA . TYR A 1 86 ? -7.309 1.129 16.834 1.00 85.56 86 TYR A CA 1
ATOM 664 C C . TYR A 1 86 ? -8.229 2.096 17.584 1.00 85.56 86 TYR A C 1
ATOM 666 O O . TYR A 1 86 ? -8.254 2.071 18.810 1.00 85.56 86 TYR A O 1
ATOM 674 N N . ILE A 1 87 ? -9.028 2.888 16.862 1.00 86.81 87 ILE A N 1
ATOM 675 C CA . ILE A 1 87 ? -9.983 3.825 17.466 1.00 86.81 87 ILE A CA 1
ATOM 676 C C . ILE A 1 87 ? -11.029 3.110 18.316 1.00 86.81 87 ILE A C 1
ATOM 678 O O . ILE A 1 87 ? -11.372 3.613 19.384 1.00 86.81 87 ILE A O 1
ATOM 682 N N . GLU A 1 88 ? -11.541 1.968 17.860 1.00 84.44 88 GLU A N 1
ATOM 683 C CA . GLU A 1 88 ? -12.524 1.181 18.605 1.00 84.44 88 GLU A CA 1
ATOM 684 C C . GLU A 1 88 ? -11.951 0.713 19.949 1.00 84.44 88 GLU A C 1
ATOM 686 O O . GLU A 1 88 ? -12.595 0.863 20.986 1.00 84.44 88 GLU A O 1
ATOM 691 N N . VAL A 1 89 ? -10.705 0.230 19.956 1.00 85.50 89 VAL A N 1
ATOM 692 C CA . VAL A 1 89 ? -10.028 -0.258 21.166 1.00 85.50 89 VAL A CA 1
ATOM 693 C C . VAL A 1 89 ? -9.593 0.883 22.090 1.00 85.50 89 VAL A C 1
ATOM 695 O O . VAL A 1 89 ? -9.638 0.736 23.312 1.00 85.50 89 VAL A O 1
ATOM 698 N N . THR A 1 90 ? -9.167 2.023 21.542 1.00 86.69 90 THR A N 1
ATOM 699 C CA . THR A 1 90 ? -8.703 3.172 22.338 1.00 86.69 90 THR A CA 1
ATOM 700 C C . THR A 1 90 ? -9.801 4.181 22.663 1.00 86.69 90 THR A C 1
ATOM 702 O O . THR A 1 90 ? -9.512 5.215 23.269 1.00 86.69 90 THR A O 1
ATOM 705 N N . TYR A 1 91 ? -11.051 3.914 22.268 1.00 84.00 91 TYR A N 1
ATOM 706 C CA . TYR A 1 91 ? -12.173 4.856 22.363 1.00 84.00 91 TYR A CA 1
ATOM 707 C C . TYR A 1 91 ? -11.849 6.226 21.738 1.00 84.00 91 TYR A C 1
ATOM 709 O O . TYR A 1 91 ? -12.226 7.279 22.253 1.00 84.00 91 TYR A O 1
ATOM 717 N N . GLY A 1 92 ? -11.094 6.220 20.635 1.00 79.44 92 GLY A N 1
ATOM 718 C CA . GLY A 1 92 ? -10.658 7.420 19.915 1.00 79.44 92 GLY A CA 1
ATOM 719 C C . GLY A 1 92 ? -9.507 8.194 20.563 1.00 79.44 92 GLY A C 1
ATOM 720 O O . GLY A 1 92 ? -9.047 9.186 19.992 1.00 79.44 92 GLY A O 1
ATOM 721 N N . TYR A 1 93 ? -8.988 7.756 21.713 1.00 81.75 93 TYR A N 1
ATOM 722 C CA . TYR A 1 93 ? -7.810 8.377 22.305 1.00 81.75 93 TYR A CA 1
ATOM 723 C C . TYR A 1 93 ? -6.562 8.059 21.474 1.00 81.75 93 TYR A C 1
ATOM 725 O O . TYR A 1 93 ? -6.311 6.913 21.101 1.00 81.75 93 TYR A O 1
ATOM 733 N N . GLY A 1 94 ? -5.753 9.082 21.194 1.00 81.06 94 GLY A N 1
ATOM 734 C CA . GLY A 1 94 ? -4.442 8.884 20.582 1.00 81.06 94 GLY A CA 1
ATOM 735 C C . GLY A 1 94 ? -4.430 8.630 19.071 1.00 81.06 94 GLY A C 1
ATOM 736 O O . GLY A 1 94 ? -3.427 8.139 18.566 1.00 81.06 94 GLY A O 1
ATOM 737 N N . ALA A 1 95 ? -5.471 9.007 18.322 1.00 82.06 95 ALA A N 1
ATOM 738 C CA . ALA A 1 95 ? -5.488 8.881 16.854 1.00 82.06 95 ALA A CA 1
ATOM 739 C C . ALA A 1 95 ? -4.243 9.493 16.164 1.00 82.06 95 ALA A C 1
ATOM 741 O O . ALA A 1 95 ? -3.725 8.938 15.195 1.00 82.06 95 ALA A O 1
ATOM 742 N N . GLY A 1 96 ? -3.697 10.589 16.709 1.00 85.19 96 GLY A N 1
ATOM 743 C CA . GLY A 1 96 ? -2.441 11.181 16.232 1.00 85.19 96 GLY A CA 1
ATOM 744 C C . GLY A 1 96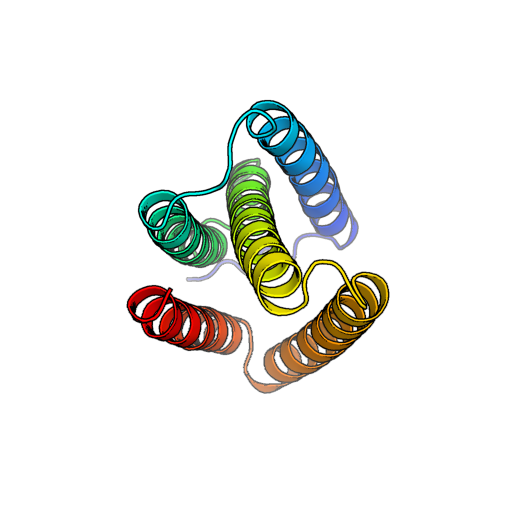 ? -1.216 10.271 16.400 1.00 85.19 96 GLY A C 1
ATOM 745 O O . GLY A 1 96 ? -0.330 10.283 15.549 1.00 85.19 96 GLY A O 1
ATOM 746 N N . TYR A 1 97 ? -1.178 9.430 17.440 1.00 86.50 97 TYR A N 1
ATOM 747 C CA . TYR A 1 97 ? -0.106 8.446 17.620 1.00 86.50 97 TYR A CA 1
ATOM 748 C C . TYR A 1 97 ? -0.159 7.354 16.555 1.00 86.50 97 TYR A C 1
ATOM 750 O O . TYR A 1 97 ? 0.893 6.972 16.049 1.00 86.50 97 TYR A O 1
ATOM 758 N N . TYR A 1 98 ? -1.355 6.893 16.165 1.00 88.12 98 TYR A N 1
ATOM 759 C CA . TYR A 1 98 ? -1.490 5.949 15.052 1.00 88.12 98 TYR A CA 1
ATOM 760 C C . TYR A 1 98 ? -0.912 6.541 13.762 1.00 88.12 98 TYR A C 1
ATOM 762 O O . TYR A 1 98 ? -0.108 5.890 13.100 1.00 88.12 98 TYR A O 1
ATOM 770 N N . SER A 1 99 ? -1.250 7.797 13.443 1.00 86.75 99 SER A N 1
ATOM 771 C CA . SER A 1 99 ? -0.719 8.483 12.255 1.00 86.75 99 SER A CA 1
ATOM 772 C C . SER A 1 99 ? 0.811 8.566 12.272 1.00 86.75 99 SER A C 1
ATOM 774 O O . SER A 1 99 ? 1.452 8.220 11.284 1.00 86.75 99 SER A O 1
ATOM 776 N N . LEU A 1 100 ? 1.407 8.951 13.406 1.00 89.69 100 LEU A N 1
ATOM 777 C CA . LEU A 1 100 ? 2.867 9.023 13.556 1.00 89.69 100 LEU A CA 1
ATOM 778 C C . LEU A 1 100 ? 3.540 7.653 13.391 1.00 89.69 100 LEU A C 1
ATOM 780 O O . LEU A 1 100 ? 4.564 7.537 12.718 1.00 89.69 100 LEU A O 1
ATOM 784 N N . VAL A 1 101 ? 2.967 6.604 13.987 1.00 89.31 101 VAL A N 1
ATOM 785 C CA . VAL A 1 101 ? 3.480 5.233 13.853 1.00 89.31 101 VAL A CA 1
ATOM 786 C C . VAL A 1 101 ? 3.359 4.746 12.410 1.00 89.31 101 VAL A C 1
ATOM 788 O O . VAL A 1 101 ? 4.286 4.103 11.912 1.00 89.31 101 VAL A O 1
ATOM 791 N N . ASN A 1 102 ? 2.263 5.071 11.722 1.00 87.56 102 ASN A N 1
ATOM 792 C CA . ASN A 1 102 ? 2.045 4.713 10.323 1.00 87.56 102 ASN A CA 1
ATOM 793 C C . ASN A 1 102 ? 3.069 5.397 9.402 1.00 87.56 102 ASN A C 1
ATOM 795 O O . ASN A 1 102 ? 3.708 4.737 8.584 1.00 87.56 102 ASN A O 1
ATOM 799 N N . GLU A 1 103 ? 3.314 6.695 9.592 1.00 88.12 103 GLU A N 1
ATOM 800 C CA .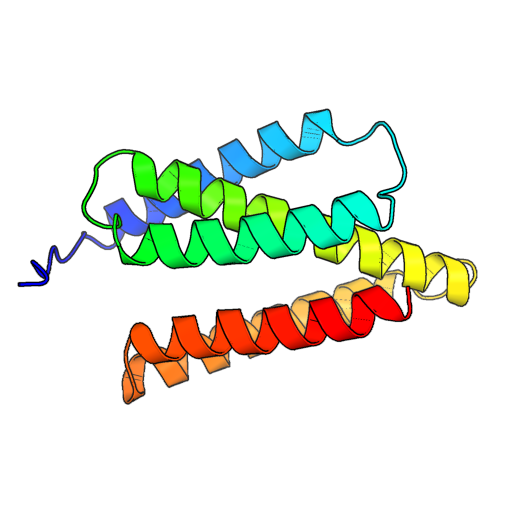 GLU A 1 103 ? 4.335 7.438 8.842 1.00 88.12 103 GLU A CA 1
ATOM 801 C C . GLU A 1 103 ? 5.742 6.883 9.077 1.00 88.12 103 GLU A C 1
ATOM 803 O O . GLU A 1 103 ? 6.475 6.613 8.120 1.00 88.12 103 GLU A O 1
ATOM 808 N N . PHE A 1 104 ? 6.112 6.645 10.339 1.00 90.38 104 PHE A N 1
ATOM 809 C CA . PHE A 1 104 ? 7.408 6.060 10.679 1.00 90.38 104 PHE A CA 1
ATOM 810 C C . PHE A 1 104 ? 7.574 4.658 10.077 1.00 90.38 104 PHE A C 1
ATOM 812 O O . PHE A 1 104 ? 8.623 4.331 9.516 1.00 90.38 104 PHE A O 1
ATOM 819 N N . SER A 1 105 ? 6.521 3.840 10.128 1.00 86.31 105 SER A N 1
ATOM 820 C CA . SER A 1 105 ? 6.500 2.508 9.516 1.00 86.31 105 SER A CA 1
ATOM 821 C C . SER A 1 105 ? 6.635 2.583 7.995 1.00 86.31 105 SER A C 1
ATOM 823 O O . SER A 1 105 ? 7.383 1.800 7.409 1.00 86.31 105 SER A O 1
ATOM 825 N N . GLY A 1 106 ? 5.982 3.552 7.348 1.00 85.19 106 GLY A N 1
ATOM 826 C CA . GLY A 1 106 ? 6.105 3.807 5.913 1.00 85.19 106 GLY A CA 1
ATOM 827 C C . GLY A 1 106 ? 7.516 4.240 5.505 1.00 85.19 106 GLY A C 1
ATOM 828 O O . GLY A 1 106 ? 8.051 3.748 4.505 1.00 85.19 106 GLY A O 1
ATOM 829 N N . PHE A 1 107 ? 8.156 5.098 6.304 1.00 87.12 107 PHE A N 1
ATOM 830 C CA . PHE A 1 107 ? 9.551 5.495 6.110 1.00 87.12 107 PHE A CA 1
ATOM 831 C C . PHE A 1 107 ? 10.496 4.291 6.221 1.00 87.12 107 PHE A C 1
ATOM 833 O O . PHE A 1 107 ? 11.262 4.014 5.293 1.00 87.12 107 PHE A O 1
ATOM 840 N N . MET A 1 108 ? 10.395 3.523 7.309 1.00 88.50 108 MET A N 1
ATOM 841 C CA . MET A 1 108 ? 11.218 2.331 7.526 1.00 88.50 108 MET A CA 1
ATOM 842 C C . MET A 1 108 ? 10.978 1.259 6.458 1.00 88.50 108 MET A C 1
ATOM 844 O O . MET A 1 108 ? 11.930 0.646 5.974 1.00 88.50 108 MET A O 1
ATOM 848 N N . GLY A 1 109 ? 9.729 1.057 6.031 1.00 85.56 109 GLY A N 1
ATOM 849 C CA . GLY A 1 109 ? 9.370 0.150 4.940 1.00 85.56 109 GLY A CA 1
ATOM 850 C C . GLY A 1 109 ? 9.981 0.568 3.600 1.00 85.56 109 GLY A C 1
ATOM 851 O O . GLY A 1 109 ? 10.524 -0.264 2.873 1.00 85.56 109 GLY A O 1
ATOM 852 N N . SER A 1 110 ? 9.966 1.864 3.286 1.00 85.50 110 SER A N 1
ATOM 853 C CA . SER A 1 110 ? 10.588 2.402 2.066 1.00 85.50 110 SER A CA 1
ATOM 854 C C . SER A 1 110 ? 12.110 2.239 2.086 1.00 85.50 110 SER A C 1
ATOM 856 O O . SER A 1 110 ? 12.706 1.808 1.101 1.00 85.50 110 SER A O 1
ATOM 858 N N . LEU A 1 111 ? 12.745 2.514 3.228 1.00 86.56 111 LEU A N 1
ATOM 859 C CA . LEU A 1 111 ? 14.189 2.364 3.397 1.00 86.56 111 LEU A CA 1
ATOM 860 C C . LEU A 1 111 ? 14.628 0.895 3.292 1.00 86.56 111 LEU A C 1
ATOM 862 O O . LEU A 1 111 ? 15.537 0.566 2.532 1.00 86.56 111 LEU A O 1
ATOM 866 N N . THR A 1 112 ? 13.956 -0.002 4.015 1.00 86.88 112 THR A N 1
ATOM 867 C CA . THR A 1 112 ? 14.261 -1.442 3.998 1.00 86.88 112 THR A CA 1
ATOM 868 C C . THR A 1 112 ? 14.008 -2.070 2.631 1.00 86.88 112 THR A C 1
ATOM 870 O O . THR A 1 112 ? 14.856 -2.815 2.144 1.00 86.88 112 THR A O 1
ATOM 873 N N . SER A 1 113 ? 12.899 -1.737 1.965 1.00 82.06 113 SER A N 1
ATOM 874 C CA . SER A 1 113 ? 12.620 -2.226 0.607 1.00 82.06 113 SER A CA 1
ATOM 875 C C . SER A 1 113 ? 13.631 -1.709 -0.422 1.00 82.06 113 SER A C 1
ATOM 877 O O . SER A 1 113 ? 14.072 -2.483 -1.270 1.00 82.06 113 SER A O 1
ATOM 879 N N . GLY A 1 114 ? 14.068 -0.449 -0.309 1.00 84.38 114 GLY A N 1
ATOM 880 C CA . GLY A 1 114 ? 15.128 0.120 -1.144 1.00 84.38 114 GLY A CA 1
ATOM 881 C C . GLY A 1 114 ? 16.481 -0.564 -0.937 1.00 84.38 114 GLY A C 1
ATOM 882 O O . GLY A 1 114 ? 17.153 -0.903 -1.909 1.00 84.38 114 GLY A O 1
ATOM 883 N N . LEU A 1 115 ? 16.860 -0.850 0.312 1.00 88.62 115 LEU A N 1
ATOM 884 C CA . LEU A 1 115 ? 18.069 -1.624 0.615 1.00 88.62 115 LEU A CA 1
ATOM 885 C C . LEU A 1 115 ? 17.981 -3.041 0.039 1.00 88.62 115 LEU A C 1
ATOM 887 O O . LEU A 1 115 ? 18.904 -3.497 -0.630 1.00 88.62 115 LEU A O 1
ATOM 891 N N . ILE A 1 116 ? 16.859 -3.730 0.243 1.00 87.88 116 ILE A N 1
ATOM 892 C CA . ILE A 1 116 ? 16.677 -5.100 -0.249 1.00 87.88 116 ILE A CA 1
ATOM 893 C C . ILE A 1 116 ? 16.703 -5.141 -1.778 1.00 87.88 116 ILE A C 1
ATOM 895 O O . ILE A 1 116 ? 17.316 -6.041 -2.347 1.00 87.88 116 ILE A O 1
ATOM 899 N N . TYR A 1 117 ? 16.126 -4.142 -2.446 1.00 85.75 117 TYR A N 1
ATOM 900 C CA . TYR A 1 117 ? 16.240 -3.988 -3.893 1.00 85.75 117 TYR A CA 1
ATOM 901 C C . TYR A 1 117 ? 17.698 -3.882 -4.355 1.00 85.75 117 TYR A C 1
ATOM 903 O O . TYR A 1 117 ? 18.082 -4.562 -5.305 1.00 85.75 117 TYR A O 1
ATOM 911 N N . LEU A 1 118 ? 18.517 -3.070 -3.677 1.00 86.69 118 LEU A N 1
ATOM 912 C CA . LEU A 1 118 ? 19.922 -2.872 -4.046 1.00 86.69 118 LEU A CA 1
ATOM 913 C C . LEU A 1 118 ? 20.750 -4.160 -3.934 1.00 86.69 118 LEU A C 1
ATOM 915 O O . LEU A 1 118 ? 21.605 -4.400 -4.782 1.00 86.69 118 LEU A O 1
ATOM 919 N N . PHE A 1 119 ? 20.498 -4.985 -2.913 1.00 89.12 119 PHE A N 1
ATOM 920 C CA . PHE A 1 119 ? 21.283 -6.201 -2.663 1.00 89.12 119 PHE A CA 1
ATOM 921 C C . PHE A 1 119 ? 20.733 -7.459 -3.347 1.00 89.12 119 PHE A C 1
ATOM 923 O O . PHE A 1 119 ? 21.511 -8.310 -3.770 1.00 89.12 119 PHE A O 1
ATOM 930 N N . PHE A 1 120 ? 19.409 -7.597 -3.454 1.00 86.75 120 PHE A N 1
ATOM 931 C CA . PHE A 1 120 ? 18.746 -8.841 -3.870 1.00 86.75 120 PHE A CA 1
ATOM 932 C C . PHE A 1 120 ? 17.821 -8.677 -5.086 1.00 86.75 120 PHE A C 1
ATOM 934 O O . PHE A 1 120 ? 17.316 -9.666 -5.622 1.00 86.75 120 PHE A O 1
ATOM 941 N N . GLY A 1 121 ? 17.597 -7.444 -5.544 1.00 81.56 121 GLY A N 1
ATOM 942 C CA . GLY A 1 121 ? 16.752 -7.144 -6.693 1.00 81.56 121 GLY A CA 1
ATOM 943 C C . GLY A 1 121 ? 15.249 -7.298 -6.436 1.00 81.56 121 GLY A C 1
ATOM 944 O O . GLY A 1 121 ? 14.775 -7.514 -5.320 1.00 81.56 121 GLY A O 1
ATOM 945 N N . VAL A 1 122 ? 14.473 -7.174 -7.514 1.00 78.75 122 VAL A N 1
ATOM 946 C CA . VAL A 1 122 ? 12.998 -7.163 -7.482 1.00 78.75 122 VAL A CA 1
ATOM 947 C C . VAL A 1 122 ? 12.359 -8.451 -6.928 1.00 78.75 122 VAL A C 1
ATOM 949 O O . VAL A 1 122 ? 11.383 -8.332 -6.185 1.00 78.75 122 VAL A O 1
ATOM 952 N N . PRO A 1 123 ? 12.865 -9.675 -7.203 1.00 81.44 123 PRO A N 1
ATOM 953 C CA . PRO A 1 123 ? 12.246 -10.897 -6.680 1.00 81.44 123 PRO A CA 1
ATOM 954 C C . PRO A 1 123 ? 12.164 -10.938 -5.150 1.00 81.44 123 PRO A C 1
ATOM 956 O O . PRO A 1 123 ? 11.168 -11.405 -4.600 1.00 81.44 123 PRO A O 1
ATOM 959 N N . ALA A 1 124 ? 13.162 -10.390 -4.449 1.00 82.94 124 ALA A N 1
ATOM 960 C CA . ALA A 1 124 ? 13.149 -10.321 -2.991 1.00 82.94 124 ALA A CA 1
ATOM 961 C C . ALA A 1 124 ? 12.035 -9.402 -2.458 1.00 82.94 124 ALA A C 1
ATOM 963 O O . ALA A 1 124 ? 11.418 -9.712 -1.440 1.00 82.94 124 ALA A O 1
ATOM 964 N N . ILE A 1 125 ? 11.707 -8.322 -3.176 1.00 81.88 125 ILE A N 1
ATOM 965 C CA . ILE A 1 125 ? 10.581 -7.441 -2.828 1.00 81.88 125 ILE A CA 1
ATOM 966 C C . ILE A 1 125 ? 9.256 -8.203 -2.918 1.00 81.88 125 ILE A C 1
ATOM 968 O O . ILE A 1 125 ? 8.412 -8.074 -2.034 1.00 81.88 125 ILE A O 1
ATOM 972 N N . LEU A 1 126 ? 9.069 -9.035 -3.947 1.00 77.81 126 LEU A N 1
ATOM 973 C CA . LEU A 1 126 ? 7.855 -9.846 -4.080 1.00 77.81 126 LEU A CA 1
ATOM 974 C C . LEU A 1 126 ? 7.701 -10.836 -2.927 1.00 77.81 126 LEU A C 1
ATOM 976 O O . LEU A 1 126 ? 6.606 -10.969 -2.384 1.00 77.81 126 LEU A O 1
ATOM 980 N N . VAL A 1 127 ? 8.794 -11.480 -2.510 1.00 81.31 127 VAL A N 1
ATOM 981 C CA . VAL A 1 127 ? 8.787 -12.369 -1.339 1.00 81.31 127 VAL A CA 1
ATOM 982 C C . VAL A 1 127 ? 8.359 -11.604 -0.085 1.00 81.31 127 VAL A C 1
ATOM 984 O O . VAL A 1 127 ? 7.513 -12.092 0.659 1.00 81.31 127 VAL A O 1
ATOM 987 N N . LEU A 1 128 ? 8.846 -10.377 0.127 1.00 83.12 128 LEU A N 1
ATOM 988 C CA . LEU A 1 128 ? 8.404 -9.538 1.250 1.00 83.12 128 LEU A CA 1
ATOM 989 C C . LEU A 1 128 ? 6.928 -9.151 1.162 1.00 83.12 128 LEU A C 1
ATOM 991 O O . LEU A 1 128 ? 6.242 -9.113 2.183 1.00 83.12 128 LEU A O 1
ATOM 995 N N . ILE A 1 129 ? 6.415 -8.865 -0.037 1.00 82.94 129 ILE A N 1
ATOM 996 C CA . ILE A 1 129 ? 4.991 -8.576 -0.231 1.00 82.94 129 ILE A CA 1
ATOM 997 C C . ILE A 1 129 ? 4.160 -9.804 0.144 1.00 82.94 129 ILE A C 1
ATOM 999 O O . ILE A 1 129 ? 3.181 -9.663 0.873 1.00 82.94 129 ILE A O 1
ATOM 1003 N N . VAL A 1 130 ? 4.570 -11.002 -0.276 1.00 81.56 130 VAL A N 1
ATOM 1004 C CA . VAL A 1 130 ? 3.893 -12.252 0.094 1.00 81.56 130 VAL A CA 1
ATOM 1005 C C . VAL A 1 130 ? 3.953 -12.477 1.605 1.00 81.56 130 VAL A C 1
ATOM 1007 O O . VAL A 1 130 ? 2.909 -12.669 2.222 1.00 81.56 130 VAL A O 1
ATOM 1010 N N . LEU A 1 131 ? 5.136 -12.386 2.219 1.00 82.69 131 LEU A N 1
ATOM 1011 C CA . LEU A 1 131 ? 5.313 -12.590 3.661 1.00 82.69 131 LEU A CA 1
ATOM 1012 C C . LEU A 1 131 ? 4.508 -11.579 4.486 1.00 82.69 131 LEU A C 1
ATOM 1014 O O . LEU A 1 131 ? 3.786 -11.967 5.401 1.00 82.69 131 LEU A O 1
ATOM 1018 N N . SER A 1 132 ? 4.567 -10.291 4.140 1.00 82.19 132 SER A N 1
ATOM 1019 C CA . SER A 1 132 ? 3.789 -9.254 4.831 1.00 82.19 132 SER A CA 1
ATOM 1020 C C . SER A 1 132 ? 2.285 -9.455 4.653 1.00 82.19 132 SER A C 1
ATOM 1022 O O . SER A 1 132 ? 1.530 -9.314 5.611 1.00 82.19 132 SER A O 1
ATOM 1024 N N . THR A 1 133 ? 1.837 -9.860 3.463 1.00 79.81 133 THR A N 1
ATOM 1025 C CA . THR A 1 133 ? 0.424 -10.183 3.229 1.00 79.81 133 THR A CA 1
ATOM 1026 C C . THR A 1 133 ? -0.007 -11.402 4.042 1.00 79.81 133 THR A C 1
ATOM 1028 O O . THR A 1 133 ? -1.083 -11.376 4.630 1.00 79.81 133 THR A O 1
ATOM 1031 N N . MET A 1 134 ? 0.830 -12.440 4.157 1.00 76.56 134 MET A N 1
ATOM 1032 C CA . MET A 1 134 ? 0.548 -13.597 5.013 1.00 76.56 134 MET A CA 1
ATOM 1033 C C . MET A 1 134 ? 0.388 -13.198 6.482 1.00 76.56 134 MET A C 1
ATOM 1035 O O . MET A 1 134 ? -0.540 -13.674 7.131 1.00 76.56 134 MET A O 1
ATOM 1039 N N . VAL A 1 135 ? 1.228 -12.291 6.993 1.00 79.69 135 VAL A N 1
ATOM 1040 C CA . VAL A 1 135 ? 1.074 -11.744 8.352 1.00 79.69 135 VAL A CA 1
ATOM 1041 C C . VAL A 1 135 ? -0.291 -11.070 8.509 1.00 79.69 135 VAL A C 1
ATOM 1043 O O . VAL A 1 135 ? -1.013 -11.376 9.455 1.00 79.69 135 VAL A O 1
ATOM 1046 N N . PHE A 1 136 ? -0.704 -10.225 7.560 1.00 75.12 136 PHE A N 1
ATOM 1047 C CA . PHE A 1 136 ? -2.021 -9.586 7.617 1.00 75.12 136 PHE A CA 1
ATOM 1048 C C . PHE A 1 136 ? -3.182 -10.577 7.496 1.00 75.12 136 PHE A C 1
ATOM 1050 O O . PHE A 1 136 ? -4.179 -10.412 8.188 1.00 75.12 136 PHE A O 1
ATOM 1057 N N . VAL A 1 137 ? -3.063 -11.631 6.684 1.00 74.12 137 VAL A N 1
ATOM 1058 C CA . VAL A 1 137 ? -4.078 -12.699 6.602 1.00 74.12 137 VAL A CA 1
ATOM 1059 C C . VAL A 1 137 ? -4.195 -13.451 7.931 1.00 74.12 137 VAL A C 1
ATOM 1061 O O . VAL A 1 137 ? -5.299 -13.798 8.346 1.00 74.12 137 VAL A O 1
ATOM 1064 N N . LEU A 1 138 ? -3.078 -13.703 8.619 1.00 72.56 138 LEU A N 1
ATOM 1065 C CA . LEU A 1 138 ? -3.096 -14.318 9.947 1.00 72.56 138 LEU A CA 1
ATOM 1066 C C . LEU A 1 138 ? -3.765 -13.403 10.979 1.00 72.56 138 LEU A C 1
ATOM 1068 O O . LEU A 1 138 ? -4.571 -13.883 11.771 1.00 72.56 138 LEU A O 1
ATOM 1072 N N . LEU A 1 139 ? -3.493 -12.097 10.930 1.00 69.81 139 LEU A N 1
ATOM 1073 C CA . LEU A 1 139 ? -4.151 -11.104 11.784 1.00 69.81 139 LEU A CA 1
ATOM 1074 C C . LEU A 1 139 ? -5.648 -10.969 11.466 1.00 69.81 139 LEU A C 1
ATOM 1076 O O . LEU A 1 139 ? -6.453 -10.857 12.384 1.00 69.81 139 LEU A O 1
ATOM 1080 N N . ALA A 1 140 ? -6.035 -11.077 10.191 1.00 66.50 140 ALA A N 1
ATOM 1081 C CA . ALA A 1 140 ? -7.428 -11.036 9.741 1.00 66.50 140 ALA A CA 1
ATOM 1082 C C . ALA A 1 140 ? -8.308 -12.117 10.374 1.00 66.50 140 ALA A C 1
ATOM 1084 O O . ALA A 1 140 ? -9.507 -11.917 10.506 1.00 66.50 140 ALA A O 1
ATOM 1085 N N . LYS A 1 141 ? -7.738 -13.274 10.739 1.00 61.06 141 LYS A N 1
ATOM 1086 C CA . LYS A 1 141 ? -8.490 -14.343 11.419 1.00 61.06 141 LYS A CA 1
ATOM 1087 C C . LYS A 1 141 ? -8.902 -13.964 12.842 1.00 61.06 141 LYS A C 1
ATOM 1089 O O . LYS A 1 141 ? -9.848 -14.546 13.361 1.00 61.06 141 LYS A O 1
ATOM 1094 N N . ASN A 1 142 ? -8.169 -13.035 13.454 1.00 56.41 142 ASN A N 1
ATOM 1095 C CA . ASN A 1 142 ? -8.387 -12.571 14.821 1.00 56.41 142 ASN A CA 1
ATOM 1096 C C . ASN A 1 142 ? -9.151 -11.237 14.880 1.00 56.41 142 ASN A C 1
ATOM 1098 O O . ASN A 1 142 ? -9.594 -10.853 15.959 1.00 56.41 142 ASN A O 1
ATOM 1102 N N . LEU A 1 143 ? -9.283 -10.550 13.739 1.00 57.03 143 LEU A N 1
ATOM 1103 C CA . LEU A 1 143 ? -10.221 -9.449 13.507 1.00 57.03 143 LEU A CA 1
ATOM 1104 C C . LEU A 1 143 ? -11.622 -10.008 13.333 1.00 57.03 143 LEU A C 1
ATOM 1106 O O . LEU A 1 143 ? -12.582 -9.449 13.902 1.00 57.03 143 LEU A O 1
#

Secondary structure (DSSP, 8-state):
--------HHHHHHHHHHHHHHHHHHHHTTTTSPPPHHHHHHHHHHHHHHHHHHHHSTTSSSHHHHHHHHHHHHHHHHHHHHHHHHHHHHTTTTHHHHHHHHHHHHHHHHHHHHHHHHHH-HHHHHHHHHHHHHHHHHHHTT-